Protein AF-A0A2T6FE12-F1 (afdb_monomer_lite)

Structure (mmCIF, N/CA/C/O backbone):
data_AF-A0A2T6FE12-F1
#
_entry.id   AF-A0A2T6FE12-F1
#
loop_
_atom_site.group_PDB
_atom_site.id
_atom_site.type_symbol
_atom_site.label_atom_id
_atom_site.label_alt_id
_atom_site.label_comp_id
_atom_site.label_asym_id
_atom_site.label_entity_id
_atom_site.label_seq_id
_atom_site.pdbx_PDB_ins_code
_atom_site.Cartn_x
_atom_site.Cartn_y
_atom_site.Cartn_z
_atom_site.occupancy
_atom_site.B_iso_or_equiv
_atom_site.auth_seq_id
_atom_site.auth_comp_id
_atom_site.auth_asym_id
_atom_site.auth_atom_id
_atom_site.pdbx_PDB_model_num
ATOM 1 N N . MET A 1 1 ? -0.165 -27.867 8.976 1.00 68.88 1 MET A N 1
ATOM 2 C CA . MET A 1 1 ? -0.712 -26.620 8.405 1.00 68.88 1 MET A CA 1
ATOM 3 C C . MET A 1 1 ? 0.453 -25.832 7.845 1.00 68.88 1 MET A C 1
ATOM 5 O O . MET A 1 1 ? 1.401 -25.599 8.584 1.00 68.88 1 MET A O 1
ATOM 9 N N . THR A 1 2 ? 0.425 -25.506 6.558 1.00 87.44 2 THR A N 1
ATOM 10 C CA . THR A 1 2 ? 1.505 -24.757 5.902 1.00 87.44 2 THR A CA 1
ATOM 11 C C . THR A 1 2 ? 1.062 -23.311 5.760 1.00 87.44 2 THR A C 1
ATOM 13 O O . THR A 1 2 ? -0.012 -23.055 5.224 1.00 87.44 2 THR A O 1
ATOM 16 N N . ILE A 1 3 ? 1.865 -22.379 6.268 1.00 82.00 3 ILE A N 1
ATOM 17 C CA . ILE A 1 3 ? 1.609 -20.941 6.157 1.00 82.00 3 ILE A CA 1
ATOM 18 C C . ILE A 1 3 ? 2.440 -20.419 4.989 1.00 82.00 3 ILE A C 1
ATOM 20 O O . ILE A 1 3 ? 3.661 -20.573 4.978 1.00 82.00 3 ILE A O 1
ATOM 24 N N . TYR A 1 4 ? 1.777 -19.807 4.013 1.00 83.94 4 TYR A N 1
ATOM 25 C CA . TYR A 1 4 ? 2.433 -19.169 2.877 1.00 83.94 4 TYR A CA 1
ATOM 26 C C . TYR A 1 4 ? 2.572 -17.673 3.137 1.00 83.94 4 TYR A C 1
ATOM 28 O O . TYR A 1 4 ? 1.657 -17.033 3.654 1.00 83.94 4 TYR A O 1
ATOM 36 N N . ARG A 1 5 ? 3.722 -17.110 2.761 1.00 83.12 5 ARG A N 1
ATOM 37 C CA . ARG A 1 5 ? 3.975 -15.671 2.809 1.00 83.12 5 ARG A CA 1
ATOM 38 C C . ARG A 1 5 ? 4.148 -15.148 1.394 1.00 83.12 5 ARG A C 1
ATOM 40 O O . ARG A 1 5 ? 4.878 -15.730 0.598 1.00 83.12 5 ARG A O 1
ATOM 47 N N . ILE A 1 6 ? 3.501 -14.029 1.104 1.00 86.06 6 ILE A N 1
ATOM 48 C CA . ILE A 1 6 ? 3.687 -13.321 -0.157 1.00 86.06 6 ILE A CA 1
ATOM 49 C C . ILE A 1 6 ? 4.910 -12.407 -0.013 1.00 86.06 6 ILE A C 1
ATOM 51 O O . ILE A 1 6 ? 5.068 -11.703 0.989 1.00 86.06 6 ILE A O 1
ATOM 55 N N . HIS A 1 7 ? 5.785 -12.433 -1.015 1.00 88.38 7 HIS A N 1
ATOM 56 C CA . HIS A 1 7 ? 6.981 -11.603 -1.088 1.00 88.38 7 HIS A CA 1
ATOM 57 C C . HIS A 1 7 ? 6.979 -10.806 -2.396 1.00 88.38 7 HIS A C 1
ATOM 59 O O . HIS A 1 7 ? 6.685 -11.389 -3.440 1.00 88.38 7 HIS A O 1
ATOM 65 N N . PRO A 1 8 ? 7.326 -9.505 -2.372 1.00 89.44 8 PRO A N 1
ATOM 66 C CA . PRO A 1 8 ? 7.485 -8.734 -3.598 1.00 89.44 8 PRO A CA 1
ATOM 67 C C . PRO A 1 8 ? 8.575 -9.329 -4.494 1.00 89.44 8 PRO A C 1
ATOM 69 O O . PRO A 1 8 ? 9.675 -9.628 -4.018 1.00 89.44 8 PRO A O 1
ATOM 72 N N . ASP A 1 9 ? 8.298 -9.445 -5.792 1.00 90.06 9 ASP A N 1
ATOM 73 C CA . ASP A 1 9 ? 9.301 -9.805 -6.794 1.00 90.06 9 ASP A CA 1
ATOM 74 C C . ASP A 1 9 ? 10.182 -8.589 -7.116 1.00 90.06 9 ASP A C 1
ATOM 76 O O . ASP A 1 9 ? 9.914 -7.788 -8.015 1.00 90.06 9 ASP A O 1
ATOM 80 N N . ARG A 1 10 ? 11.258 -8.469 -6.336 1.00 87.94 10 ARG A N 1
ATOM 81 C CA . ARG A 1 10 ? 12.216 -7.355 -6.376 1.00 87.94 10 ARG A CA 1
ATOM 82 C C . ARG A 1 10 ? 13.065 -7.311 -7.645 1.00 87.94 10 ARG A C 1
ATOM 84 O O . ARG A 1 10 ? 13.744 -6.316 -7.874 1.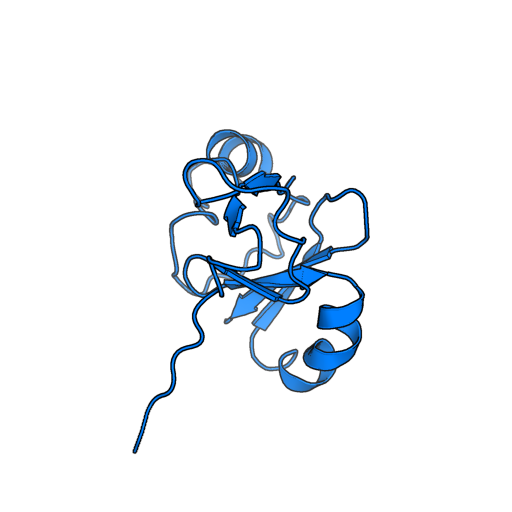00 87.94 10 ARG A O 1
ATOM 91 N N . MET A 1 11 ? 13.077 -8.393 -8.426 1.00 87.38 11 MET A N 1
ATOM 92 C CA . MET A 1 11 ? 13.882 -8.485 -9.644 1.00 87.38 11 MET A CA 1
ATOM 93 C C . MET A 1 11 ? 13.152 -7.898 -10.851 1.00 87.38 11 MET A C 1
ATOM 95 O O . MET A 1 11 ? 13.805 -7.449 -11.790 1.00 87.38 11 MET A O 1
ATOM 99 N N . ASN A 1 12 ? 11.815 -7.897 -10.828 1.00 88.69 12 ASN A N 1
ATOM 100 C CA . ASN A 1 12 ? 10.988 -7.459 -11.954 1.00 88.69 12 ASN A CA 1
ATOM 101 C C . ASN A 1 12 ? 10.158 -6.198 -11.658 1.00 88.69 12 ASN A C 1
ATOM 103 O O . ASN A 1 12 ? 9.800 -5.473 -12.595 1.00 88.69 12 ASN A O 1
ATOM 107 N N . TYR A 1 13 ? 9.877 -5.908 -10.383 1.00 91.38 13 TYR A N 1
ATOM 108 C CA . TYR A 1 13 ? 8.991 -4.816 -9.980 1.00 91.38 13 TYR A CA 1
ATOM 109 C C . TYR A 1 13 ? 9.621 -3.864 -8.969 1.00 91.38 13 TYR A C 1
ATOM 111 O O . TYR A 1 13 ? 10.455 -4.243 -8.145 1.00 91.38 13 TYR A O 1
ATOM 119 N N . GLN A 1 14 ? 9.167 -2.614 -9.025 1.00 91.75 14 GLN A N 1
ATOM 120 C CA . GLN A 1 14 ? 9.520 -1.593 -8.051 1.00 91.75 14 GLN A CA 1
ATOM 121 C C . GLN A 1 14 ? 8.862 -1.869 -6.700 1.00 91.75 14 GLN A C 1
ATOM 123 O O . GLN A 1 14 ? 7.783 -2.465 -6.610 1.00 91.75 14 GLN A O 1
ATOM 128 N N . LEU A 1 15 ? 9.503 -1.385 -5.640 1.00 91.12 15 LEU A N 1
ATOM 129 C CA . LEU A 1 15 ? 9.021 -1.528 -4.275 1.00 91.12 15 LEU A CA 1
ATOM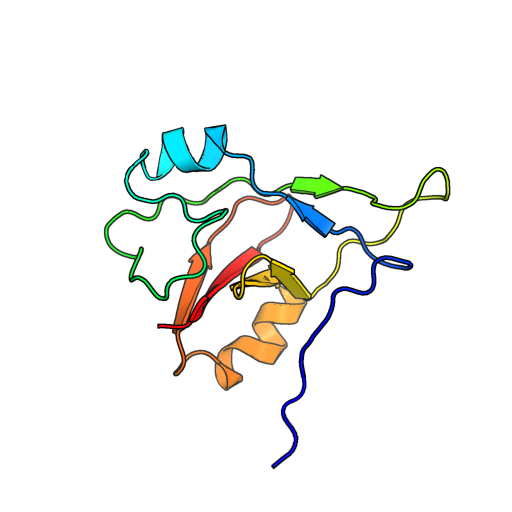 130 C C . LEU A 1 15 ? 8.334 -0.264 -3.792 1.00 91.12 15 LEU A C 1
ATOM 132 O O . LEU A 1 15 ? 8.810 0.840 -4.049 1.00 91.12 15 LEU A O 1
ATOM 136 N N . LEU A 1 16 ? 7.221 -0.455 -3.084 1.00 93.25 16 LEU A N 1
ATOM 137 C CA . LEU A 1 16 ? 6.490 0.622 -2.434 1.00 93.25 16 LEU A CA 1
ATOM 138 C C . LEU A 1 16 ? 7.404 1.344 -1.438 1.00 93.25 16 LEU A C 1
ATOM 140 O O . LEU A 1 16 ? 8.143 0.716 -0.678 1.00 93.25 16 LEU A O 1
ATOM 144 N N . SER A 1 17 ? 7.312 2.666 -1.422 1.00 91.69 17 SER A N 1
ATOM 145 C CA . SER A 1 17 ? 7.905 3.518 -0.405 1.00 91.69 17 SER A CA 1
ATOM 146 C C . SER A 1 17 ? 6.905 4.582 0.023 1.00 91.69 17 SER A C 1
ATOM 148 O O . SER A 1 17 ? 6.323 5.293 -0.801 1.00 91.69 17 SER A O 1
ATOM 150 N N . ILE A 1 18 ? 6.722 4.688 1.334 1.00 93.50 18 ILE A N 1
ATOM 151 C CA . ILE A 1 18 ? 5.918 5.720 1.979 1.00 93.50 18 ILE A CA 1
ATOM 152 C C . ILE A 1 18 ? 6.865 6.476 2.906 1.00 93.50 18 ILE A C 1
ATOM 154 O O . ILE A 1 18 ? 7.453 5.875 3.807 1.00 93.50 18 ILE A O 1
ATOM 158 N N . SER A 1 19 ? 7.055 7.774 2.673 1.00 94.50 19 SER A N 1
ATOM 159 C CA . SER A 1 19 ? 7.998 8.551 3.478 1.00 94.50 19 SER A CA 1
ATOM 160 C C . SER A 1 19 ? 7.443 8.798 4.882 1.00 94.50 19 SER A C 1
ATOM 162 O O . SER A 1 19 ? 6.242 9.004 5.081 1.00 94.50 19 SER A O 1
ATOM 164 N N . SER A 1 20 ? 8.324 8.793 5.883 1.00 95.94 20 SER A N 1
ATOM 165 C CA . SER A 1 20 ? 7.931 9.084 7.263 1.00 95.94 20 SER A CA 1
ATOM 166 C C . SER A 1 20 ? 7.343 10.487 7.407 1.00 95.94 20 SER A C 1
ATOM 168 O O . SER A 1 20 ? 6.365 10.659 8.133 1.00 95.94 20 SER A O 1
ATOM 170 N N . ASP A 1 21 ? 7.892 11.465 6.686 1.00 97.00 21 ASP A N 1
ATOM 171 C CA . ASP A 1 21 ? 7.426 12.855 6.707 1.00 97.00 21 ASP A CA 1
ATOM 172 C C . ASP A 1 21 ? 5.995 12.985 6.175 1.00 97.00 21 ASP A C 1
ATOM 174 O O . ASP A 1 21 ? 5.167 13.677 6.772 1.00 97.00 21 ASP A O 1
ATOM 178 N N . GLU A 1 22 ? 5.665 12.257 5.106 1.00 96.25 22 GLU A N 1
ATOM 179 C CA . GLU A 1 22 ? 4.315 12.210 4.548 1.00 96.25 22 GLU A CA 1
ATOM 180 C C . GLU A 1 22 ? 3.318 11.636 5.564 1.00 96.25 22 GLU A C 1
ATOM 182 O O . GLU A 1 22 ? 2.283 12.244 5.850 1.00 96.25 22 GLU A O 1
ATOM 187 N N . VAL A 1 23 ? 3.656 10.507 6.197 1.00 96.44 23 VAL A N 1
ATOM 188 C CA . VAL A 1 23 ? 2.793 9.901 7.223 1.00 96.44 23 VAL A CA 1
ATOM 189 C C . VAL A 1 23 ? 2.619 10.821 8.427 1.00 96.44 23 VAL A C 1
ATOM 191 O O . VAL A 1 23 ? 1.499 11.014 8.899 1.00 96.44 23 VAL A O 1
ATOM 194 N N . ILE A 1 24 ? 3.706 11.404 8.934 1.00 97.00 24 ILE A N 1
ATOM 195 C CA . ILE A 1 24 ? 3.660 12.270 10.115 1.00 97.00 24 ILE A CA 1
ATOM 196 C C . ILE A 1 24 ? 2.866 13.544 9.820 1.00 97.00 24 ILE A C 1
ATOM 198 O O . ILE A 1 24 ? 2.077 13.962 10.667 1.00 97.00 24 ILE A O 1
ATOM 202 N N . SER A 1 25 ? 3.032 14.146 8.642 1.00 97.38 25 SER A N 1
ATOM 203 C CA . SER A 1 25 ? 2.308 15.366 8.273 1.00 97.38 25 SER A CA 1
ATOM 204 C C . SER A 1 25 ? 0.801 15.130 8.113 1.00 97.38 25 SER A C 1
ATOM 206 O O . SER A 1 25 ? -0.006 15.977 8.507 1.00 97.38 25 SER A O 1
ATOM 208 N N . LYS A 1 26 ? 0.397 13.964 7.589 1.00 97.00 26 LYS A N 1
ATOM 209 C CA . LYS A 1 26 ? -1.011 13.654 7.311 1.00 97.00 26 LYS A CA 1
ATOM 210 C C . LYS A 1 26 ? -1.743 13.003 8.476 1.00 97.00 26 LYS A C 1
ATOM 212 O O . LYS A 1 26 ? -2.860 13.428 8.785 1.00 97.00 26 LYS A O 1
ATOM 217 N N . LEU A 1 27 ? -1.127 12.009 9.112 1.00 96.38 27 LEU A N 1
ATOM 218 C CA . LEU A 1 27 ? -1.751 11.172 10.142 1.00 96.38 27 LEU A CA 1
ATOM 219 C C . LEU A 1 27 ? -1.258 11.502 11.559 1.00 96.38 27 LEU A C 1
ATOM 221 O O . LEU A 1 27 ? -1.938 11.183 12.529 1.00 96.38 27 LEU A O 1
ATOM 225 N N . GLY A 1 28 ? -0.108 12.168 11.695 1.00 96.25 28 GLY A N 1
ATOM 226 C CA . GLY A 1 28 ? 0.498 12.504 12.984 1.00 96.25 28 GLY A CA 1
ATOM 227 C C . GLY A 1 28 ? 1.444 11.426 13.524 1.00 96.25 28 GLY A C 1
ATOM 228 O O . GLY A 1 28 ? 1.391 10.254 13.153 1.00 96.25 28 GLY A O 1
ATOM 229 N N . LYS A 1 29 ? 2.318 11.819 14.461 1.00 95.06 29 LYS A N 1
ATOM 230 C CA . LYS A 1 29 ? 3.363 10.943 15.037 1.00 95.06 29 LYS A CA 1
ATOM 231 C C . LYS A 1 29 ? 2.815 9.721 15.781 1.00 95.06 29 LYS A C 1
ATOM 233 O O . LYS A 1 29 ? 3.490 8.702 15.852 1.00 95.06 29 LYS A O 1
ATOM 238 N N . SER A 1 30 ? 1.601 9.815 16.321 1.00 94.50 30 SER A N 1
ATOM 239 C CA . SER A 1 30 ? 0.934 8.715 17.029 1.00 94.50 30 SER A CA 1
ATOM 240 C C . SER A 1 30 ? 0.437 7.602 16.099 1.00 94.50 30 SER A C 1
ATOM 242 O O . SER A 1 30 ? 0.060 6.536 16.583 1.00 94.50 30 SER A O 1
ATOM 244 N N . TYR A 1 31 ? 0.452 7.827 14.780 1.00 93.75 31 TYR A N 1
ATOM 245 C CA . TYR A 1 31 ? -0.061 6.901 13.771 1.00 93.75 31 TYR A CA 1
ATOM 246 C C . TYR A 1 31 ? 1.006 6.589 12.706 1.00 93.75 31 TYR A C 1
ATOM 248 O O . TYR A 1 31 ? 0.841 6.956 11.541 1.00 93.75 31 TYR A O 1
ATOM 256 N N . PRO A 1 32 ? 2.107 5.901 13.068 1.00 93.62 32 PRO A N 1
ATOM 257 C CA . PRO A 1 32 ? 3.221 5.608 12.164 1.00 93.62 32 PRO A CA 1
ATOM 258 C C . PRO A 1 32 ? 2.890 4.463 11.184 1.00 93.62 32 PRO A C 1
ATOM 260 O O . PRO A 1 32 ? 3.522 3.408 11.183 1.00 93.62 32 PRO A O 1
ATOM 263 N N . PHE A 1 33 ? 1.893 4.683 10.324 1.00 93.31 33 PHE A N 1
ATOM 264 C CA . PHE A 1 33 ? 1.336 3.704 9.381 1.00 93.31 33 PHE A CA 1
ATOM 265 C C . PHE A 1 33 ? 2.383 3.013 8.490 1.00 93.31 33 PHE A C 1
ATOM 267 O O . PHE A 1 33 ? 2.203 1.862 8.126 1.00 93.31 33 PHE A O 1
ATOM 274 N N . HIS A 1 34 ? 3.479 3.684 8.141 1.00 92.00 34 HIS A N 1
ATOM 275 C CA . HIS A 1 34 ? 4.516 3.147 7.251 1.00 92.00 34 HIS A CA 1
ATOM 276 C C . HIS A 1 34 ? 5.448 2.113 7.912 1.00 92.00 34 HIS A C 1
ATOM 278 O O . HIS A 1 34 ? 6.173 1.429 7.202 1.00 92.00 34 HIS A O 1
ATOM 284 N N . ILE A 1 35 ? 5.460 1.997 9.246 1.00 93.12 35 ILE A N 1
ATOM 285 C CA . ILE A 1 35 ? 6.401 1.116 9.972 1.00 93.12 35 ILE A CA 1
ATOM 286 C C . ILE A 1 35 ? 5.740 0.250 11.038 1.00 93.12 35 ILE A C 1
ATOM 288 O O . ILE A 1 35 ? 6.256 -0.818 11.347 1.00 93.12 35 ILE A O 1
ATOM 292 N N . ASP A 1 36 ? 4.620 0.682 11.618 1.00 92.12 36 ASP A N 1
ATOM 293 C CA . ASP A 1 36 ? 3.907 -0.095 12.628 1.00 92.12 36 ASP A CA 1
ATOM 294 C C . ASP A 1 36 ? 2.986 -1.101 11.928 1.00 92.12 36 ASP A C 1
ATOM 296 O O . ASP A 1 36 ? 2.031 -0.668 11.289 1.00 92.12 36 ASP A O 1
ATOM 300 N N . PRO A 1 37 ? 3.228 -2.421 12.002 1.00 89.50 37 PRO A N 1
ATOM 301 C CA . PRO A 1 37 ? 2.410 -3.424 11.321 1.00 89.50 37 PRO A CA 1
ATOM 302 C C . PRO A 1 37 ? 1.118 -3.771 12.080 1.00 89.50 37 PRO A C 1
ATOM 304 O O . PRO A 1 37 ? 0.369 -4.636 11.634 1.00 89.50 37 PRO A O 1
ATOM 307 N N . THR A 1 38 ? 0.862 -3.157 13.241 1.00 89.75 38 THR A N 1
ATOM 308 C CA . THR A 1 38 ? -0.302 -3.489 14.072 1.00 89.75 38 THR A CA 1
ATOM 309 C C . THR A 1 38 ? -1.610 -3.199 13.320 1.00 89.75 38 THR A C 1
ATOM 311 O O . THR A 1 38 ? -1.755 -2.096 12.779 1.00 89.75 38 THR A O 1
ATOM 314 N N . PRO A 1 39 ? -2.589 -4.126 13.323 1.00 86.00 39 PRO A N 1
ATOM 315 C CA . PRO A 1 39 ? -3.910 -3.874 12.760 1.00 86.00 39 PRO A CA 1
ATOM 316 C C . PRO A 1 39 ? -4.614 -2.803 13.596 1.00 86.00 39 PRO A C 1
ATOM 318 O O . PRO A 1 39 ? -4.952 -3.003 14.763 1.00 86.00 39 PRO A O 1
ATOM 321 N N . LYS A 1 40 ? -4.765 -1.612 13.019 1.00 87.62 40 LYS A N 1
ATOM 322 C CA . LYS A 1 40 ? -5.403 -0.462 13.662 1.00 87.62 40 LYS A CA 1
ATOM 323 C C . LYS A 1 40 ? -6.386 0.169 12.684 1.00 87.62 40 LYS A C 1
ATOM 325 O O . LYS A 1 40 ? -6.073 0.283 11.498 1.00 87.62 40 LYS A O 1
ATOM 330 N N . PRO A 1 41 ? -7.555 0.628 13.149 1.00 87.50 41 PRO A N 1
ATOM 331 C CA . PRO A 1 41 ? -8.446 1.404 12.308 1.00 87.50 41 PRO A CA 1
ATOM 332 C C . PRO A 1 41 ? -7.861 2.805 12.095 1.00 87.50 41 PRO A C 1
ATOM 334 O O . PRO A 1 41 ? -7.645 3.549 13.049 1.00 87.50 41 PRO A O 1
ATOM 337 N N . TYR A 1 42 ? -7.649 3.187 10.836 1.00 91.88 42 TYR A N 1
ATOM 338 C CA . TYR A 1 42 ? -7.191 4.534 10.467 1.00 91.88 42 TYR A CA 1
ATOM 339 C C . TYR A 1 42 ? -8.312 5.410 9.894 1.00 91.88 42 TYR A C 1
ATOM 341 O O . TYR A 1 42 ? -8.089 6.580 9.604 1.00 91.88 42 TYR A O 1
ATOM 349 N N . SER A 1 43 ? -9.529 4.880 9.737 1.00 92.31 43 SER A N 1
ATOM 350 C CA . SER A 1 43 ? -10.604 5.518 8.961 1.00 92.31 43 SER A CA 1
ATOM 351 C C . SER A 1 43 ? -11.019 6.902 9.462 1.00 92.31 43 SER A C 1
ATOM 353 O O . SER A 1 43 ? -11.402 7.739 8.655 1.00 92.31 43 SER A O 1
ATOM 355 N N . SER A 1 44 ? -10.925 7.166 10.768 1.00 94.19 44 SER A N 1
ATOM 356 C CA . SER A 1 44 ? -11.267 8.470 11.354 1.00 94.19 44 SER A CA 1
ATOM 357 C C . SER A 1 44 ? -10.196 9.543 11.149 1.00 94.19 44 SER A C 1
ATOM 359 O O . SER A 1 44 ? -10.504 10.728 11.241 1.00 94.19 44 SER A O 1
ATOM 361 N N . ILE A 1 45 ? -8.947 9.146 10.889 1.00 95.12 45 ILE A N 1
ATOM 362 C CA . ILE A 1 45 ? -7.802 10.059 10.768 1.00 95.12 45 ILE A CA 1
ATOM 363 C C . ILE A 1 45 ? -7.164 10.036 9.376 1.00 95.12 45 ILE A C 1
ATOM 365 O O . ILE A 1 45 ? -6.253 10.818 9.107 1.00 95.12 45 ILE A O 1
ATOM 369 N N . TRP A 1 46 ? -7.627 9.149 8.489 1.00 96.06 46 TRP A N 1
ATOM 370 C CA . TRP A 1 46 ? -7.008 8.928 7.193 1.00 96.06 46 TRP A CA 1
ATOM 371 C C . TRP A 1 46 ? -7.083 10.170 6.313 1.00 96.06 46 TRP A C 1
ATOM 373 O O . TRP A 1 46 ? -8.154 10.702 6.023 1.00 96.06 46 TRP A O 1
ATOM 383 N N . LYS A 1 47 ? -5.921 10.569 5.810 1.00 96.81 47 LYS A N 1
ATOM 384 C CA . LYS A 1 47 ? -5.785 11.488 4.686 1.00 96.81 47 LYS A CA 1
ATOM 385 C C . LYS A 1 47 ? -4.975 10.758 3.617 1.00 96.81 47 LYS A C 1
ATOM 387 O O . LYS A 1 47 ? -3.976 10.138 3.987 1.00 96.81 47 LYS A O 1
ATOM 392 N N . PRO A 1 48 ? -5.369 10.809 2.330 1.00 95.50 48 PRO A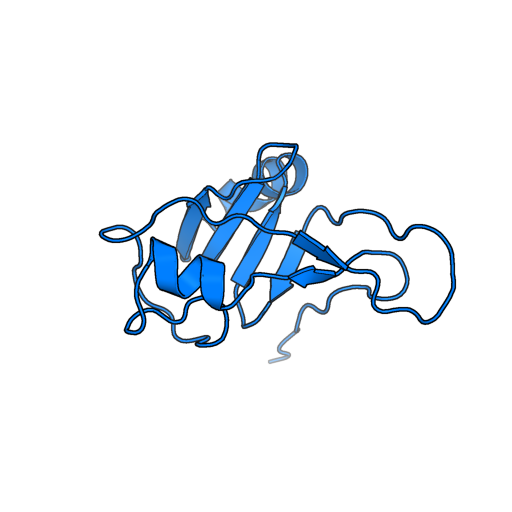 N 1
ATOM 393 C CA . PRO A 1 48 ? -4.683 10.066 1.279 1.00 95.50 48 PRO A CA 1
ATOM 394 C C . PRO A 1 48 ? -3.183 10.339 1.278 1.00 95.50 48 PRO A C 1
ATOM 396 O O . PRO A 1 48 ? -2.783 11.493 1.142 1.00 95.50 48 PRO A O 1
ATOM 399 N N . LEU A 1 49 ? -2.376 9.293 1.447 1.00 95.44 49 LEU A N 1
ATOM 400 C CA . LEU A 1 49 ? -0.916 9.389 1.463 1.00 95.44 49 LEU A CA 1
ATOM 401 C C . LEU A 1 49 ? -0.371 9.371 0.038 1.00 95.44 49 LEU A C 1
ATOM 403 O O . LEU A 1 49 ? -0.836 8.586 -0.786 1.00 95.44 49 LEU A O 1
ATOM 407 N N . GLU A 1 50 ? 0.619 10.202 -0.243 1.00 95.06 50 GLU A N 1
ATOM 408 C CA . GLU A 1 50 ? 1.448 10.085 -1.432 1.00 95.06 50 GLU A CA 1
ATOM 409 C C . GLU A 1 50 ? 2.370 8.879 -1.289 1.00 95.06 50 GLU A C 1
ATOM 411 O O . GLU A 1 50 ? 3.043 8.690 -0.272 1.00 95.06 50 GLU A O 1
ATOM 416 N N . VAL A 1 51 ? 2.354 8.026 -2.308 1.00 93.94 51 VAL A N 1
ATOM 417 C CA . VAL A 1 51 ? 3.190 6.833 -2.353 1.00 93.94 51 VAL A CA 1
ATOM 418 C C . VAL A 1 51 ? 4.143 6.929 -3.527 1.00 93.94 51 VAL A C 1
ATOM 420 O O . VAL A 1 51 ? 3.795 7.393 -4.611 1.00 93.94 51 VAL A O 1
ATOM 423 N N . SER A 1 52 ? 5.363 6.465 -3.305 1.00 92.31 52 SER A N 1
ATOM 424 C CA . SER A 1 52 ? 6.399 6.414 -4.326 1.00 92.31 52 SER A CA 1
ATOM 425 C C . SER A 1 52 ? 6.898 4.988 -4.488 1.00 92.31 52 SER A C 1
ATOM 427 O O . SER A 1 52 ? 6.570 4.093 -3.707 1.00 92.31 52 SER A O 1
ATOM 429 N N . PHE A 1 53 ? 7.676 4.773 -5.539 1.00 91.88 53 PHE A N 1
ATOM 430 C CA . PHE A 1 53 ? 8.230 3.475 -5.863 1.00 91.88 53 PHE A CA 1
ATOM 431 C C . PHE A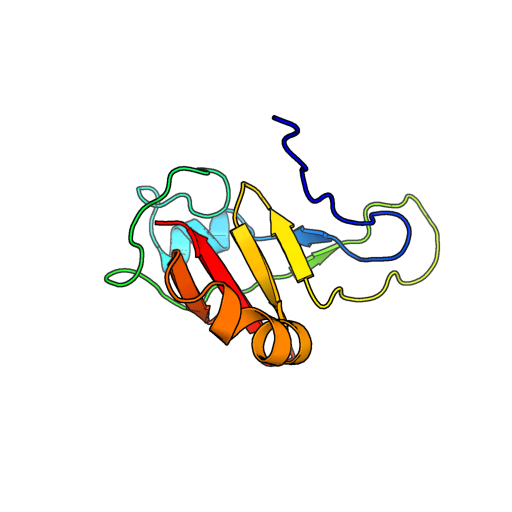 1 53 ? 9.703 3.624 -6.204 1.00 91.88 53 PHE A C 1
ATOM 433 O O . PHE A 1 53 ? 10.100 4.581 -6.871 1.00 91.88 53 PHE A O 1
ATOM 440 N N . TYR A 1 54 ? 10.512 2.677 -5.741 1.00 89.62 54 TYR A N 1
ATOM 441 C CA . TYR A 1 54 ? 11.945 2.666 -6.006 1.00 89.62 54 TYR A CA 1
ATOM 442 C C . TYR A 1 54 ? 12.393 1.330 -6.586 1.00 89.62 54 TYR A C 1
ATOM 444 O O . TYR A 1 54 ? 11.812 0.273 -6.322 1.00 89.62 54 TYR A O 1
ATOM 452 N N . ASP A 1 55 ? 13.453 1.392 -7.385 1.00 88.62 55 ASP A N 1
ATOM 453 C CA . ASP A 1 55 ? 14.141 0.210 -7.877 1.00 88.62 55 ASP A CA 1
ATOM 454 C C . ASP A 1 55 ? 15.157 -0.244 -6.826 1.00 88.62 55 ASP A C 1
ATOM 456 O O . ASP A 1 55 ? 16.082 0.492 -6.481 1.00 88.62 55 ASP A O 1
ATOM 460 N N . SER A 1 56 ? 14.966 -1.446 -6.285 1.00 84.00 56 SER A N 1
ATOM 461 C CA . SER A 1 56 ? 15.893 -2.011 -5.297 1.00 84.00 56 SER A CA 1
ATOM 462 C C . SER A 1 56 ? 17.126 -2.676 -5.921 1.00 84.00 56 SER A C 1
ATOM 464 O O . SER A 1 56 ? 17.999 -3.145 -5.190 1.00 84.00 56 SER A O 1
ATOM 466 N N . THR A 1 57 ? 17.220 -2.736 -7.254 1.00 80.50 57 THR A N 1
ATOM 467 C CA . THR A 1 57 ? 18.345 -3.349 -7.961 1.00 80.50 57 THR A CA 1
ATOM 468 C C . THR A 1 57 ? 19.413 -2.306 -8.303 1.00 80.50 57 THR A C 1
ATOM 470 O O . THR A 1 57 ? 19.146 -1.252 -8.880 1.00 80.50 57 THR A O 1
ATOM 473 N N . LEU A 1 58 ? 20.669 -2.595 -7.951 1.00 69.62 58 LEU A N 1
ATOM 474 C CA . LEU A 1 58 ? 21.815 -1.754 -8.305 1.00 69.62 58 LEU A CA 1
ATOM 475 C C . LEU A 1 58 ? 22.095 -1.872 -9.815 1.00 69.62 58 LEU A C 1
ATOM 477 O O . LEU A 1 58 ? 22.887 -2.703 -10.253 1.00 69.62 58 LEU A O 1
ATOM 481 N N . GLY A 1 59 ? 21.437 -1.039 -10.625 1.00 60.12 59 GLY A N 1
ATOM 482 C CA . GLY A 1 59 ? 21.913 -0.704 -11.971 1.00 60.12 59 GLY A CA 1
ATOM 483 C C . GLY A 1 59 ? 21.311 -1.452 -13.167 1.00 60.12 59 GLY A C 1
ATOM 484 O O . GLY A 1 59 ? 21.973 -1.517 -14.205 1.00 60.12 59 GLY A O 1
ATOM 485 N N . LYS A 1 60 ? 20.073 -1.968 -13.117 1.00 54.97 60 LYS A N 1
ATOM 486 C CA . LYS A 1 60 ? 19.383 -2.434 -14.339 1.00 54.97 60 LYS A CA 1
ATOM 487 C C . LYS A 1 60 ? 18.008 -1.786 -14.536 1.00 54.97 60 LYS A C 1
ATOM 489 O O . LYS A 1 60 ? 17.215 -1.664 -13.624 1.00 54.97 60 LYS A O 1
ATOM 494 N N . LYS A 1 61 ? 17.795 -1.340 -15.781 1.00 55.72 61 LYS A N 1
ATOM 495 C CA . LYS A 1 61 ? 16.603 -0.729 -16.397 1.00 55.72 61 LYS A CA 1
ATOM 496 C C . LYS A 1 61 ? 15.260 -0.976 -15.685 1.00 55.72 61 LYS A C 1
ATOM 498 O O . LYS A 1 61 ? 14.789 -2.105 -15.663 1.00 55.72 61 LYS A O 1
ATOM 503 N N . LYS A 1 62 ? 14.599 0.141 -15.342 1.00 58.22 62 LYS A N 1
ATOM 504 C CA . LYS A 1 62 ? 13.138 0.361 -15.263 1.00 58.22 62 LYS A CA 1
ATOM 505 C C . LYS A 1 62 ? 12.328 -0.907 -14.957 1.00 58.22 62 LYS A C 1
ATOM 507 O O . LYS A 1 62 ? 11.635 -1.431 -15.832 1.00 58.22 62 LYS A O 1
ATOM 512 N N . THR A 1 63 ? 12.403 -1.358 -13.710 1.00 70.44 63 THR A N 1
ATOM 513 C CA . THR A 1 63 ? 11.422 -2.287 -13.137 1.00 70.44 63 THR A CA 1
ATOM 514 C C . THR A 1 63 ? 10.006 -1.702 -13.251 1.00 70.44 63 THR A C 1
ATOM 516 O O . THR A 1 63 ? 9.816 -0.480 -13.245 1.00 70.44 63 THR A O 1
ATOM 519 N N . LYS A 1 64 ? 9.001 -2.563 -13.446 1.00 88.81 64 LYS A N 1
ATOM 520 C CA . LYS A 1 64 ? 7.603 -2.139 -13.640 1.00 88.81 64 LYS A CA 1
ATOM 521 C C . LYS A 1 64 ? 6.967 -1.765 -12.302 1.00 88.81 64 LYS A C 1
ATOM 523 O O . LYS A 1 64 ? 7.355 -2.293 -11.262 1.00 88.81 64 LYS A O 1
ATOM 528 N N . LEU A 1 65 ? 5.950 -0.906 -12.330 1.00 90.75 65 LEU A N 1
ATOM 529 C CA . LEU A 1 65 ? 5.061 -0.776 -11.177 1.00 90.75 65 LEU A CA 1
ATOM 530 C C . LEU A 1 65 ? 4.276 -2.084 -11.007 1.00 90.75 65 LEU A C 1
A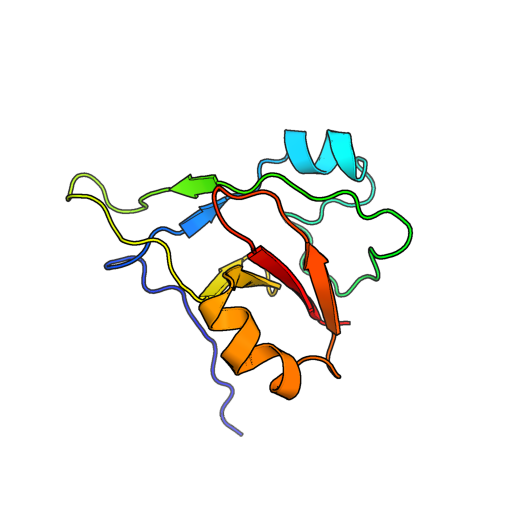TOM 532 O O . LEU A 1 65 ? 3.778 -2.611 -12.004 1.00 90.75 65 LEU A O 1
ATOM 536 N N . PRO A 1 66 ? 4.190 -2.630 -9.787 1.00 92.50 66 PRO A N 1
ATOM 537 C CA . PRO A 1 66 ? 3.406 -3.827 -9.536 1.00 92.50 66 PRO A CA 1
ATOM 538 C C . PRO A 1 66 ? 1.915 -3.501 -9.403 1.00 92.50 66 PRO A C 1
ATOM 540 O O . PRO A 1 66 ? 1.543 -2.419 -8.946 1.00 92.50 66 PRO A O 1
ATOM 543 N N . ASP A 1 67 ? 1.063 -4.477 -9.715 1.00 94.25 67 ASP A N 1
ATOM 544 C CA . ASP A 1 67 ? -0.370 -4.389 -9.408 1.00 94.25 67 ASP A CA 1
ATOM 545 C C . ASP A 1 67 ? -0.645 -4.579 -7.911 1.00 94.25 67 ASP A C 1
ATOM 547 O O . ASP A 1 67 ? -1.586 -4.000 -7.369 1.00 94.25 67 ASP A O 1
ATOM 551 N N . ILE A 1 68 ? 0.209 -5.372 -7.249 1.00 93.81 68 ILE A N 1
ATOM 552 C CA . ILE A 1 68 ? 0.164 -5.681 -5.820 1.00 93.81 68 ILE A CA 1
ATOM 553 C C . ILE A 1 68 ? 1.573 -5.548 -5.240 1.00 93.81 68 ILE A C 1
ATOM 555 O O . ILE A 1 68 ? 2.514 -6.175 -5.729 1.00 93.81 68 ILE A O 1
ATOM 559 N N . ASN A 1 69 ? 1.729 -4.788 -4.160 1.00 93.62 69 ASN A N 1
ATOM 560 C CA . ASN A 1 69 ? 2.958 -4.782 -3.362 1.00 93.62 69 ASN A CA 1
ATOM 561 C C . ASN A 1 69 ? 2.623 -4.992 -1.884 1.00 93.62 69 ASN A C 1
ATOM 563 O O . ASN A 1 69 ? 1.515 -4.677 -1.461 1.00 93.62 69 ASN A O 1
ATOM 567 N N . ILE A 1 70 ? 3.568 -5.518 -1.106 1.00 92.00 70 ILE A N 1
ATOM 568 C CA . ILE A 1 70 ? 3.409 -5.706 0.334 1.00 92.00 70 ILE A CA 1
ATOM 569 C C . ILE A 1 70 ? 4.481 -4.937 1.065 1.00 92.00 70 ILE A C 1
ATOM 571 O O . ILE A 1 70 ? 5.671 -5.164 0.839 1.00 92.00 70 ILE A O 1
ATOM 575 N N . ASP A 1 71 ? 4.039 -4.139 2.027 1.00 89.62 71 ASP A N 1
ATOM 576 C CA . ASP A 1 71 ? 4.922 -3.508 2.988 1.00 89.62 71 ASP A CA 1
ATOM 577 C C . ASP A 1 71 ? 4.330 -3.580 4.398 1.00 89.62 71 ASP A C 1
ATOM 579 O O . ASP A 1 71 ? 3.153 -3.294 4.601 1.00 89.62 71 ASP A O 1
ATOM 583 N N . HIS A 1 72 ? 5.127 -4.036 5.368 1.00 89.31 72 HIS A N 1
ATOM 584 C CA . HIS A 1 72 ? 4.731 -4.177 6.779 1.00 89.31 72 HIS A CA 1
ATOM 585 C C . HIS A 1 72 ? 3.331 -4.794 7.015 1.00 89.31 72 HIS A C 1
ATOM 587 O O . HIS A 1 72 ? 2.599 -4.371 7.904 1.00 89.31 72 HIS A O 1
ATOM 593 N N . GLY A 1 73 ? 2.951 -5.804 6.219 1.00 84.94 73 GLY A N 1
ATOM 594 C CA . GLY A 1 73 ? 1.661 -6.503 6.342 1.00 84.94 73 GLY A CA 1
ATOM 595 C C . GLY A 1 73 ? 0.479 -5.827 5.639 1.00 84.94 73 GLY A C 1
ATOM 596 O O . GLY A 1 73 ? -0.653 -6.282 5.779 1.00 84.94 73 GLY A O 1
ATOM 597 N N . ARG A 1 74 ? 0.730 -4.767 4.869 1.00 90.38 74 ARG A N 1
ATOM 598 C CA . ARG A 1 74 ? -0.276 -4.022 4.107 1.00 90.38 74 ARG A CA 1
ATOM 599 C C . ARG A 1 74 ? -0.097 -4.252 2.624 1.00 90.38 74 ARG A C 1
ATOM 601 O O . ARG A 1 74 ? 1.035 -4.362 2.155 1.00 90.38 74 ARG A O 1
ATOM 608 N N . PHE A 1 75 ? -1.203 -4.264 1.892 1.00 93.06 75 PHE A N 1
ATOM 609 C CA . PHE A 1 75 ? -1.167 -4.350 0.439 1.00 93.06 75 PHE A CA 1
ATOM 610 C C . PHE A 1 75 ? -1.287 -2.964 -0.173 1.00 93.06 75 PHE A C 1
ATOM 612 O O . PHE A 1 75 ? -2.225 -2.232 0.117 1.00 93.06 75 PHE A O 1
ATOM 619 N N . PHE A 1 76 ? -0.378 -2.616 -1.068 1.00 95.31 76 PHE A N 1
ATOM 620 C CA . PHE A 1 76 ? -0.676 -1.641 -2.105 1.00 95.31 76 PHE A CA 1
ATOM 621 C C . PHE A 1 76 ? -1.384 -2.361 -3.248 1.00 95.31 76 PHE A C 1
ATOM 623 O O . PHE A 1 76 ? -0.917 -3.418 -3.674 1.00 95.31 76 PHE A O 1
ATOM 630 N N . LEU A 1 77 ? -2.465 -1.771 -3.752 1.00 95.88 77 LEU A N 1
ATOM 631 C CA . LEU A 1 77 ? -3.190 -2.224 -4.931 1.00 95.88 77 LEU A CA 1
ATOM 632 C C . LEU A 1 77 ? -3.344 -1.048 -5.892 1.00 95.88 77 LEU A C 1
ATOM 634 O O . LEU A 1 77 ? -3.889 -0.006 -5.516 1.00 95.88 77 LEU A O 1
ATOM 638 N N . ASN A 1 78 ? -2.909 -1.216 -7.138 1.00 94.44 78 ASN A N 1
ATOM 639 C CA . ASN A 1 78 ? -3.352 -0.314 -8.199 1.00 94.44 78 ASN A CA 1
ATOM 640 C C . ASN A 1 78 ? -4.800 -0.652 -8.612 1.00 94.44 78 ASN A C 1
ATOM 642 O O . ASN A 1 78 ? -5.413 -1.579 -8.082 1.00 94.44 78 ASN A O 1
ATOM 646 N N . GLU A 1 79 ? -5.356 0.084 -9.572 1.00 94.38 79 GLU A N 1
ATOM 647 C CA . GLU A 1 79 ? -6.720 -0.147 -10.063 1.00 94.38 79 GLU A CA 1
ATOM 648 C C . GLU A 1 79 ? -6.970 -1.590 -10.542 1.00 94.38 79 GLU A C 1
ATOM 650 O O . GLU A 1 79 ? -7.988 -2.183 -10.188 1.00 94.38 79 GLU A O 1
ATOM 655 N N . ALA A 1 80 ? -6.034 -2.190 -11.286 1.00 94.50 80 ALA A N 1
ATOM 656 C CA . ALA A 1 80 ? -6.171 -3.565 -11.766 1.00 94.50 80 ALA A CA 1
ATOM 657 C C . ALA A 1 80 ? -6.167 -4.577 -10.608 1.00 94.50 80 ALA A C 1
ATOM 659 O O . ALA A 1 80 ? -7.054 -5.428 -10.528 1.00 94.50 80 ALA A O 1
ATOM 660 N N . GLY A 1 81 ? -5.218 -4.446 -9.676 1.00 94.38 81 GLY A N 1
ATOM 661 C CA . GLY A 1 81 ? -5.133 -5.286 -8.482 1.00 94.38 81 GLY A CA 1
ATOM 662 C C . GLY A 1 81 ? -6.362 -5.149 -7.582 1.00 94.38 81 GLY A C 1
ATOM 663 O O . GLY A 1 81 ? -6.889 -6.150 -7.100 1.00 94.38 81 GLY A O 1
ATOM 664 N N . TYR A 1 82 ? -6.872 -3.927 -7.406 1.00 95.69 82 TYR A N 1
ATOM 665 C CA . TYR A 1 82 ? -8.089 -3.662 -6.639 1.00 95.69 82 TYR A CA 1
ATOM 666 C C . TYR A 1 82 ? -9.317 -4.326 -7.264 1.00 95.69 82 TYR A C 1
ATOM 668 O O . TYR A 1 82 ? -10.068 -5.002 -6.563 1.00 95.69 82 TYR A O 1
ATOM 676 N N . ASN A 1 83 ? -9.504 -4.195 -8.579 1.00 95.62 83 ASN A N 1
ATOM 677 C CA . ASN A 1 83 ? -10.652 -4.783 -9.273 1.00 95.62 83 ASN A CA 1
ATOM 678 C C . ASN A 1 83 ? -10.693 -6.316 -9.162 1.00 95.62 83 ASN A C 1
ATOM 680 O O . ASN A 1 83 ? -11.776 -6.893 -9.157 1.00 95.62 83 ASN A O 1
ATOM 684 N N . VAL A 1 84 ? -9.533 -6.973 -9.049 1.00 95.31 84 VAL A N 1
ATOM 685 C CA . VAL A 1 84 ? -9.446 -8.433 -8.886 1.00 95.31 84 VAL A CA 1
ATOM 686 C C . VAL A 1 84 ? -9.593 -8.861 -7.424 1.00 95.31 84 VAL A C 1
ATOM 688 O O . VAL A 1 84 ? -10.296 -9.828 -7.143 1.00 95.31 84 VAL A O 1
ATOM 691 N N . LEU A 1 85 ? -8.925 -8.177 -6.488 1.00 94.06 85 LEU A N 1
ATOM 692 C CA . LEU A 1 85 ? -8.801 -8.653 -5.106 1.00 94.06 85 LEU A CA 1
ATOM 693 C C . LEU A 1 85 ? -9.825 -8.077 -4.133 1.00 94.06 85 LEU A C 1
ATOM 695 O O . LEU A 1 85 ? -10.047 -8.689 -3.093 1.00 94.06 85 LEU A O 1
ATOM 699 N N . SER A 1 86 ? -10.431 -6.925 -4.429 1.00 95.12 86 SER A N 1
ATOM 700 C CA . SER A 1 86 ? -11.279 -6.201 -3.471 1.00 95.12 86 SER A CA 1
ATOM 701 C C . SER A 1 86 ? -12.362 -7.084 -2.856 1.00 95.12 86 SER A C 1
ATOM 703 O O . SER A 1 86 ? -12.409 -7.227 -1.640 1.00 95.12 86 SER A O 1
ATOM 705 N N . THR A 1 87 ? -13.145 -7.755 -3.696 1.00 96.19 87 THR A N 1
ATOM 706 C CA . THR A 1 87 ? -14.236 -8.650 -3.270 1.00 96.19 87 THR A CA 1
ATOM 707 C C . THR A 1 87 ? -13.774 -9.868 -2.465 1.00 96.19 87 THR A C 1
ATOM 709 O O . THR A 1 87 ? -14.572 -10.456 -1.743 1.00 96.19 87 THR A O 1
ATOM 712 N N . LEU A 1 88 ? -12.497 -10.256 -2.566 1.00 95.06 88 LEU A N 1
ATOM 713 C CA . LEU A 1 88 ? -11.941 -11.402 -1.843 1.00 95.06 88 LEU A CA 1
ATOM 714 C C . LEU A 1 88 ? -11.434 -11.039 -0.447 1.00 95.06 88 LEU A C 1
ATOM 716 O O . LEU A 1 88 ? -11.364 -11.922 0.399 1.00 95.06 88 LEU A O 1
ATOM 720 N N . ILE A 1 89 ? -11.037 -9.780 -0.225 1.00 92.88 89 ILE A N 1
ATOM 721 C CA . ILE A 1 89 ? -10.358 -9.355 1.013 1.00 92.88 89 ILE A CA 1
ATOM 722 C C . ILE A 1 89 ? -11.089 -8.231 1.755 1.00 92.88 89 ILE A C 1
ATOM 724 O O . ILE A 1 89 ? -10.652 -7.815 2.824 1.00 92.88 89 ILE A O 1
ATOM 728 N N . GLU A 1 90 ? -12.195 -7.706 1.222 1.00 94.81 90 GLU A N 1
ATOM 729 C CA . GLU A 1 90 ? -12.920 -6.584 1.833 1.00 94.81 90 GLU A CA 1
ATOM 730 C C . GLU A 1 90 ? -13.480 -6.882 3.230 1.00 94.81 90 GLU A C 1
ATOM 732 O O . GLU A 1 90 ? -13.654 -5.954 4.024 1.00 94.81 90 GLU A O 1
ATOM 737 N N . SER A 1 91 ? -13.724 -8.157 3.550 1.00 94.62 91 SER A N 1
ATOM 738 C CA . SER A 1 91 ? -14.154 -8.596 4.882 1.00 94.62 91 SER A CA 1
ATOM 739 C C . SER A 1 91 ? -13.046 -8.531 5.930 1.00 94.62 91 SER A C 1
ATOM 741 O O . SER A 1 91 ? -13.349 -8.439 7.117 1.00 94.62 91 SER A O 1
ATOM 743 N N . ASP A 1 92 ? -11.783 -8.547 5.502 1.00 92.38 92 ASP A N 1
ATOM 744 C CA . ASP A 1 92 ? -10.632 -8.796 6.378 1.00 92.38 92 ASP A CA 1
ATOM 745 C C . ASP A 1 92 ? -9.874 -7.510 6.734 1.00 92.38 92 ASP A C 1
ATOM 747 O O . ASP A 1 92 ? -8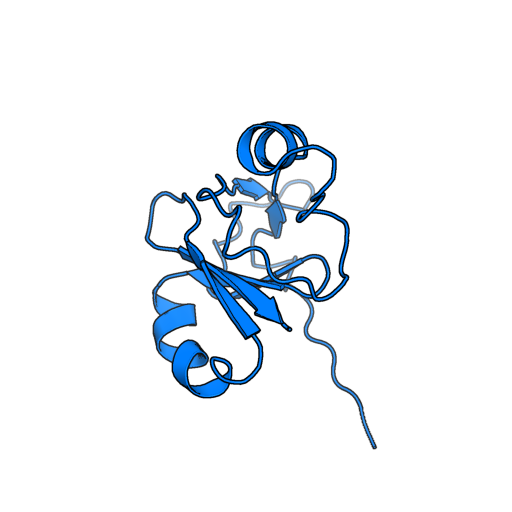.822 -7.536 7.374 1.00 92.38 92 ASP A O 1
ATOM 751 N N . GLY A 1 93 ? -10.374 -6.354 6.293 1.00 92.19 93 GLY A N 1
ATOM 752 C CA . GLY A 1 93 ? -9.685 -5.091 6.502 1.00 92.19 93 GLY A CA 1
ATOM 753 C C . GLY A 1 93 ? -10.383 -3.883 5.901 1.00 92.19 93 GLY A C 1
ATOM 754 O O . GLY A 1 93 ? -11.603 -3.837 5.729 1.00 92.19 93 GLY A O 1
ATOM 755 N N . LYS A 1 94 ? -9.592 -2.845 5.626 1.00 94.06 94 LYS A N 1
ATOM 756 C CA . LYS A 1 94 ? -10.067 -1.590 5.035 1.00 94.06 94 LYS A CA 1
ATOM 757 C C . LYS A 1 94 ? -9.146 -1.111 3.930 1.00 94.06 94 LYS A C 1
ATOM 759 O O . LYS A 1 94 ? -7.924 -1.153 4.061 1.00 94.06 94 LYS A O 1
ATOM 764 N N . PHE A 1 95 ? -9.770 -0.599 2.872 1.00 95.12 95 PHE A N 1
ATOM 765 C CA . PHE A 1 95 ? -9.100 0.107 1.790 1.00 95.12 95 PHE A CA 1
ATOM 766 C C . PHE A 1 95 ? -8.999 1.592 2.107 1.00 95.12 95 PHE A C 1
ATOM 768 O O . PHE A 1 95 ? -9.966 2.232 2.522 1.00 95.12 95 PHE A O 1
ATOM 775 N N . TYR A 1 96 ? -7.823 2.132 1.846 1.00 95.06 96 TYR A N 1
ATOM 776 C CA . TYR A 1 96 ? -7.462 3.505 2.102 1.00 95.06 96 TYR A CA 1
ATOM 777 C C . TYR A 1 96 ? -6.922 4.126 0.813 1.00 95.06 96 TYR A C 1
ATOM 779 O O . TYR A 1 96 ? -5.920 3.643 0.289 1.00 95.06 96 TYR A O 1
ATOM 787 N N . PRO A 1 97 ? -7.549 5.179 0.266 1.00 95.19 97 PRO A N 1
ATOM 788 C CA . PRO A 1 97 ? -7.066 5.801 -0.962 1.00 95.19 97 PRO A CA 1
ATOM 789 C C . PRO A 1 97 ? -5.669 6.393 -0.760 1.00 95.19 97 PRO A C 1
ATOM 791 O O . PRO A 1 97 ? -5.399 7.002 0.280 1.00 95.19 97 PRO A O 1
ATOM 794 N N . CYS A 1 98 ? -4.803 6.248 -1.760 1.00 93.50 98 CYS A N 1
ATOM 795 C CA . CYS A 1 98 ? -3.491 6.889 -1.815 1.00 93.50 98 CYS A CA 1
ATOM 796 C C . CYS A 1 98 ? -3.322 7.683 -3.119 1.00 93.50 98 CYS A C 1
ATOM 798 O O . CYS A 1 98 ? -4.090 7.525 -4.070 1.00 93.50 98 CYS A O 1
ATOM 800 N N . LEU A 1 99 ? -2.349 8.591 -3.133 1.00 92.50 99 LEU A N 1
ATOM 801 C CA . LEU A 1 99 ? -2.027 9.424 -4.284 1.00 92.50 99 LEU A CA 1
ATOM 802 C C . LEU A 1 99 ? -0.889 8.768 -5.068 1.00 92.50 99 LEU A C 1
ATOM 804 O O . LEU A 1 99 ? 0.214 8.586 -4.554 1.00 92.50 99 LEU A O 1
ATOM 808 N N . LEU A 1 100 ? -1.195 8.423 -6.314 1.00 86.12 100 LEU A N 1
ATOM 809 C CA . LEU A 1 100 ? -0.283 7.954 -7.350 1.00 86.12 100 LEU A CA 1
ATOM 810 C C . LEU A 1 100 ? -0.777 8.544 -8.684 1.00 86.12 100 LEU A C 1
ATOM 812 O O . LEU A 1 100 ? -1.907 9.024 -8.774 1.00 86.12 100 LEU A O 1
ATOM 816 N N . VAL A 1 101 ? 0.046 8.506 -9.735 1.00 68.94 101 VAL A N 1
ATOM 817 C CA . VAL A 1 101 ? -0.335 8.957 -11.092 1.00 68.94 101 VAL A CA 1
ATOM 818 C C . VAL A 1 101 ? -1.646 8.306 -11.582 1.00 68.94 101 VAL A C 1
ATOM 820 O O . VAL A 1 101 ? -2.368 8.897 -12.382 1.00 68.94 101 VAL A O 1
ATOM 823 N N . SER A 1 102 ? -1.982 7.114 -11.078 1.00 73.25 102 SER A N 1
ATOM 824 C CA . SER A 1 102 ? -3.252 6.414 -11.296 1.00 73.25 102 SER A CA 1
ATOM 825 C C . SER A 1 102 ? -3.971 6.109 -9.974 1.00 73.25 102 SER A C 1
ATOM 827 O O . SER A 1 102 ? -3.399 6.242 -8.892 1.00 73.25 102 SER A O 1
ATOM 829 N N . LYS A 1 103 ? -5.241 5.683 -10.046 1.00 81.88 103 LYS A N 1
ATOM 830 C CA . LYS A 1 103 ? -6.004 5.262 -8.861 1.00 81.88 103 LYS A CA 1
ATOM 831 C C . LYS A 1 103 ? -5.321 4.077 -8.178 1.00 81.88 103 LYS A C 1
ATOM 833 O O . LYS A 1 103 ? -5.048 3.057 -8.814 1.00 81.88 103 LYS A O 1
ATOM 838 N N . ALA A 1 104 ? -5.094 4.210 -6.877 1.00 90.75 104 ALA A N 1
ATOM 839 C CA . ALA A 1 104 ? -4.528 3.162 -6.050 1.00 90.75 104 ALA A CA 1
ATOM 840 C C . ALA A 1 104 ? -5.043 3.250 -4.610 1.00 90.75 104 ALA A C 1
ATOM 842 O O . ALA A 1 104 ? -5.523 4.295 -4.151 1.00 90.75 104 ALA A O 1
ATOM 843 N N . VAL A 1 105 ? -4.950 2.128 -3.903 1.00 92.69 105 VAL A N 1
ATOM 844 C CA . VAL A 1 105 ? -5.339 2.015 -2.500 1.00 92.69 105 VAL A CA 1
ATOM 845 C C . VAL A 1 105 ? -4.294 1.243 -1.706 1.00 92.69 105 VAL A C 1
ATOM 847 O O . VAL A 1 105 ? -3.593 0.370 -2.218 1.00 92.69 105 VAL A O 1
ATOM 850 N N . LEU A 1 106 ? -4.227 1.555 -0.420 1.00 92.06 106 LEU A N 1
ATOM 851 C CA . LEU A 1 106 ? -3.552 0.770 0.597 1.00 92.06 106 LEU A CA 1
ATOM 852 C C . LEU A 1 106 ? -4.613 -0.029 1.351 1.00 92.06 106 LEU A C 1
ATOM 854 O O . LEU A 1 106 ? -5.592 0.532 1.830 1.00 92.06 106 LEU A O 1
ATOM 858 N N . PHE A 1 107 ? -4.433 -1.332 1.469 1.00 91.12 107 PHE A N 1
ATOM 859 C CA . PHE A 1 107 ? -5.275 -2.195 2.278 1.00 91.12 107 PHE A CA 1
ATOM 860 C C . PHE A 1 107 ? -4.544 -2.568 3.564 1.00 91.12 107 PHE A C 1
ATOM 862 O O . PHE A 1 107 ? -3.407 -3.047 3.529 1.00 91.12 107 PHE A O 1
ATOM 869 N N . SER A 1 108 ? -5.212 -2.354 4.695 1.00 89.00 108 SER A N 1
ATOM 870 C CA . SER A 1 108 ? -4.747 -2.782 6.013 1.00 89.00 108 SER A CA 1
ATOM 871 C C . SER A 1 108 ? -5.737 -3.780 6.588 1.00 89.00 108 SER A C 1
ATOM 873 O O . SER A 1 108 ? -6.931 -3.482 6.650 1.00 89.00 108 SER A O 1
ATOM 875 N N . MET A 1 109 ? -5.228 -4.926 7.038 1.00 85.94 109 MET A N 1
ATOM 876 C CA . MET A 1 109 ? -6.020 -5.890 7.802 1.00 85.94 109 MET A CA 1
ATOM 877 C C . MET A 1 109 ? -6.412 -5.297 9.164 1.00 85.94 109 MET A C 1
ATOM 879 O O . MET A 1 109 ? -5.664 -4.471 9.710 1.00 85.94 109 MET A O 1
ATOM 883 N N . LEU A 1 110 ? -7.588 -5.683 9.671 1.00 80.19 110 LEU A N 1
ATOM 884 C CA . LEU A 1 110 ? -8.131 -5.275 10.975 1.00 80.19 110 LEU A CA 1
ATOM 885 C C . LEU A 1 110 ? -8.323 -6.467 11.912 1.00 80.19 110 LEU A C 1
ATOM 887 O O . LEU A 1 110 ? -8.645 -7.563 11.412 1.00 80.19 110 LEU A O 1
#

Sequence (110 aa):
MTIYRIHPDRMNYQLLSISSDEVISKLGKSYPFHIDPTPKPYSSIWKPLEVSFYDSTLGKKKTKLPDINIDHGRFFLNEAGYNVLSTLIESDGKFYPCLLVSKAVLFSML

Foldseek 3Di:
DDDDDDADPLPQAWAKDFDQCQCCVQQNPVCSPQADLDQDDCPVRADAGAMDTDRPDDDDDDRHHDQWHDGSQKIKHFPVVCVPCVVVCVVFFDWGWHDDPGTITITHGD

pLDDT: mean 89.67, std 8.64, range [54.97, 97.38]

Secondary structure (DSSP, 8-state):
-PPP-----TTTBPEEE--HHHHHHHH-TT--TTT--S----TTT--PEE-EEE--SSS-S-PBPPSEEEETTEEEEEHHHHHHHHHHHGGGEEEEEEESSS-EEEEEE-

Radius of gyration: 14.12 Å; chains: 1; bounding box: 36×42×33 Å